Protein AF-A0A2G1XNL3-F1 (afdb_monomer)

Organism: Streptomyces cinnamoneus (NCBI:txid53446)

Nearest PDB structures (foldseek):
  7s6b-assembly1_E  TM=9.463E-01  e=1.201E-02  Streptomyces lasalocidi
  6rcx-assembly1_B  TM=9.524E-01  e=2.095E-02  Mycobacteroides abscessus ATCC 19977
  8h6s-assembly1_C  TM=9.572E-01  e=5.294E-02  Streptomyces halstedii
  2md9-assembly1_A  TM=8.852E-01  e=2.482E-01  Brevibacillus parabrevis
  7b2b-assembly1_A  TM=6.452E-01  e=7.550E-01  Xenorhabdus cabanillasii JM26

Structure (mmCIF, N/CA/C/O backbone):
data_AF-A0A2G1XNL3-F1
#
_entry.id   AF-A0A2G1XNL3-F1
#
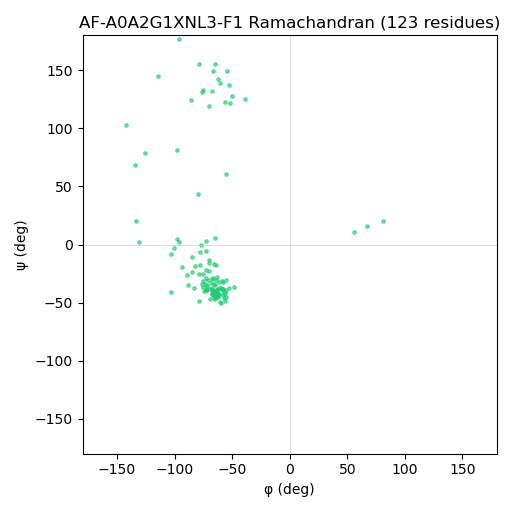loop_
_atom_site.group_PDB
_atom_site.id
_atom_site.type_symbol
_atom_site.label_atom_id
_atom_site.label_alt_id
_atom_site.label_comp_id
_atom_site.label_asym_id
_atom_site.label_entity_id
_atom_site.label_seq_id
_atom_site.pdbx_PDB_ins_code
_atom_site.Cartn_x
_atom_site.Cartn_y
_atom_site.Cartn_z
_atom_site.occupancy
_atom_site.B_iso_or_equiv
_atom_site.auth_seq_id
_atom_site.auth_comp_id
_atom_site.auth_asym_id
_atom_site.auth_atom_id
_atom_site.pdbx_PDB_model_num
ATOM 1 N N . PHE A 1 1 ? -7.683 -0.119 22.650 1.00 58.25 1 PHE A N 1
ATOM 2 C CA . PHE A 1 1 ? -7.892 1.337 22.725 1.00 58.25 1 PHE A CA 1
ATOM 3 C C . PHE A 1 1 ? -8.582 1.706 24.032 1.00 58.25 1 PHE A C 1
ATOM 5 O O . PHE A 1 1 ? -7.946 2.349 24.850 1.00 58.25 1 PHE A O 1
ATOM 12 N N . LEU A 1 2 ? -9.788 1.216 24.322 1.00 58.88 2 LEU A N 1
ATOM 13 C CA . LEU A 1 2 ? -10.488 1.527 25.584 1.00 58.88 2 LEU A CA 1
ATOM 14 C C . LEU A 1 2 ? -9.706 1.138 26.860 1.00 58.88 2 LEU A C 1
ATOM 16 O O . LEU A 1 2 ? -9.652 1.919 27.802 1.00 58.88 2 LEU A O 1
ATOM 20 N N . GLU A 1 3 ? -9.003 0.001 26.862 1.00 58.50 3 GLU A N 1
ATOM 21 C CA . GLU A 1 3 ? -8.134 -0.415 27.986 1.00 58.50 3 GLU A CA 1
ATOM 22 C C . GLU A 1 3 ? -6.859 0.440 28.154 1.00 58.50 3 GLU A C 1
ATOM 24 O O . GLU A 1 3 ? -6.208 0.382 29.190 1.00 58.50 3 GLU A O 1
ATOM 29 N N . LEU A 1 4 ? -6.511 1.258 27.152 1.00 63.53 4 LEU A N 1
ATOM 30 C CA . LEU A 1 4 ? -5.368 2.185 27.163 1.00 63.53 4 LEU A CA 1
ATOM 31 C C . LEU A 1 4 ? -5.781 3.627 27.521 1.00 63.53 4 LEU A C 1
ATOM 33 O O . LEU A 1 4 ? -4.946 4.525 27.466 1.00 63.53 4 LEU A O 1
ATOM 37 N N . GLY A 1 5 ? -7.055 3.868 27.860 1.00 64.62 5 GLY A N 1
ATOM 38 C CA . GLY A 1 5 ? -7.575 5.211 28.155 1.00 64.62 5 GLY A CA 1
ATOM 39 C C . GLY A 1 5 ? -7.915 6.045 26.915 1.00 64.62 5 GLY A C 1
ATOM 40 O O . GLY A 1 5 ? -7.979 7.266 27.000 1.00 64.62 5 GLY A O 1
ATOM 41 N N . PHE A 1 6 ? -8.121 5.402 25.762 1.00 67.00 6 PHE A N 1
ATOM 42 C CA . PHE A 1 6 ? -8.551 6.077 24.534 1.00 67.00 6 PHE A CA 1
ATOM 43 C C . PHE A 1 6 ? -10.008 6.539 24.677 1.00 67.00 6 PHE A C 1
ATOM 45 O O . PHE A 1 6 ? -10.907 5.724 24.893 1.00 67.00 6 PHE A O 1
ATOM 52 N N . ASP A 1 7 ? -10.225 7.845 24.578 1.00 73.81 7 ASP A N 1
ATOM 53 C CA . ASP A 1 7 ? -11.517 8.507 24.736 1.00 73.81 7 ASP A CA 1
ATOM 54 C C . ASP A 1 7 ? -12.209 8.764 23.379 1.00 73.81 7 ASP A C 1
ATOM 56 O O . ASP A 1 7 ? -11.689 8.471 22.295 1.00 73.81 7 ASP A O 1
ATOM 60 N N . SER A 1 8 ? -13.428 9.306 23.419 1.00 71.62 8 SER A N 1
ATOM 61 C CA . SER A 1 8 ? -14.194 9.615 22.206 1.00 71.62 8 SER A CA 1
ATOM 62 C C . SER A 1 8 ? -13.518 10.666 21.315 1.00 71.62 8 SER A C 1
ATOM 64 O O . SER A 1 8 ? -13.733 10.652 20.105 1.00 71.62 8 SER A O 1
ATOM 66 N N . LEU A 1 9 ? -12.707 11.571 21.877 1.00 77.06 9 LEU A N 1
ATOM 67 C CA . LEU A 1 9 ? -12.056 12.647 21.124 1.00 77.06 9 LEU A CA 1
ATOM 68 C C . LEU A 1 9 ? -10.832 12.119 20.360 1.00 77.06 9 LEU A C 1
ATOM 70 O O . LEU A 1 9 ? -10.734 12.290 19.145 1.00 77.06 9 LEU A O 1
ATOM 74 N N . THR A 1 10 ? -9.968 11.376 21.047 1.00 77.31 10 THR A N 1
ATOM 75 C CA . THR A 1 10 ? -8.803 10.682 20.476 1.00 77.31 10 THR A CA 1
ATOM 76 C C . THR A 1 10 ? -9.204 9.645 19.426 1.00 77.31 10 THR A C 1
ATOM 78 O O . THR A 1 10 ? -8.514 9.486 18.419 1.00 77.31 10 THR A O 1
ATOM 81 N N . SER A 1 11 ? -10.368 9.005 19.574 1.00 77.25 11 SER A N 1
ATOM 82 C CA . SER A 1 11 ? -10.927 8.105 18.552 1.00 77.25 11 SER A CA 1
ATOM 83 C C . SER A 1 11 ? -11.267 8.831 17.240 1.00 77.25 11 SER A C 1
ATOM 85 O O . SER A 1 11 ? -11.020 8.311 16.148 1.00 77.25 11 SER A O 1
ATOM 87 N N . VAL A 1 12 ? -11.796 10.055 17.321 1.00 82.00 12 VAL A N 1
ATOM 88 C CA . VAL A 1 12 ? -12.128 10.876 16.142 1.00 82.00 12 VAL A CA 1
ATOM 89 C C . VAL A 1 12 ? -10.867 11.415 15.464 1.00 82.00 12 VAL A C 1
ATOM 91 O O . VAL A 1 12 ? -10.796 11.441 14.228 1.00 82.00 12 VAL A O 1
ATOM 94 N N . GLU A 1 13 ? -9.864 11.813 16.245 1.00 84.19 13 GLU A N 1
ATOM 95 C CA . GLU A 1 13 ? -8.560 12.246 15.733 1.00 84.19 13 GLU A CA 1
ATOM 96 C C . GLU A 1 13 ? -7.822 11.101 15.034 1.00 84.19 13 GLU A C 1
ATOM 98 O O . GLU A 1 13 ? -7.401 11.269 13.887 1.00 84.19 13 GLU A O 1
ATOM 103 N N . LEU A 1 14 ? -7.767 9.916 15.656 1.00 84.06 14 LEU A N 1
ATOM 104 C CA . LEU A 1 14 ? -7.187 8.709 15.065 1.00 84.06 14 LEU A CA 1
ATOM 105 C C . LEU A 1 14 ? -7.859 8.377 13.730 1.00 84.06 14 LEU A C 1
ATOM 107 O O . LEU A 1 14 ? -7.178 8.196 12.724 1.00 84.06 14 LEU A O 1
ATOM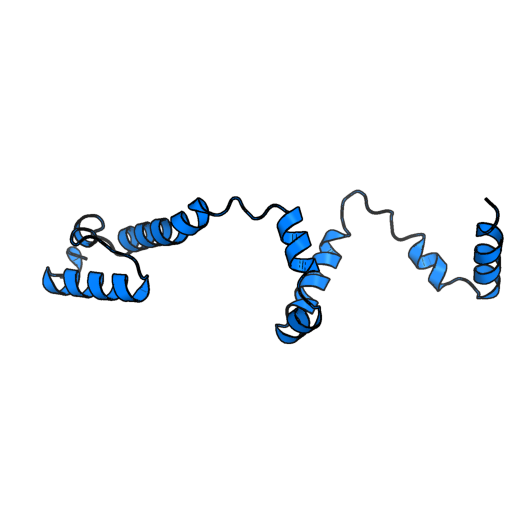 111 N N . ARG A 1 15 ? -9.198 8.370 13.680 1.00 84.06 15 ARG A N 1
ATOM 112 C CA . ARG A 1 15 ? -9.940 8.149 12.429 1.00 84.06 15 ARG A CA 1
ATOM 113 C C . ARG A 1 15 ? -9.573 9.182 11.364 1.00 84.06 15 ARG A C 1
ATOM 115 O O . ARG A 1 15 ? -9.404 8.839 10.198 1.00 84.06 15 ARG A O 1
ATOM 122 N N . THR A 1 16 ? -9.464 10.452 11.746 1.00 85.75 16 THR A N 1
ATOM 123 C CA . THR A 1 16 ? -9.126 11.537 10.813 1.00 85.75 16 THR A CA 1
ATOM 124 C C . THR A 1 16 ? -7.713 11.372 10.259 1.00 85.75 16 THR A C 1
ATOM 126 O O . THR A 1 16 ? -7.496 11.555 9.060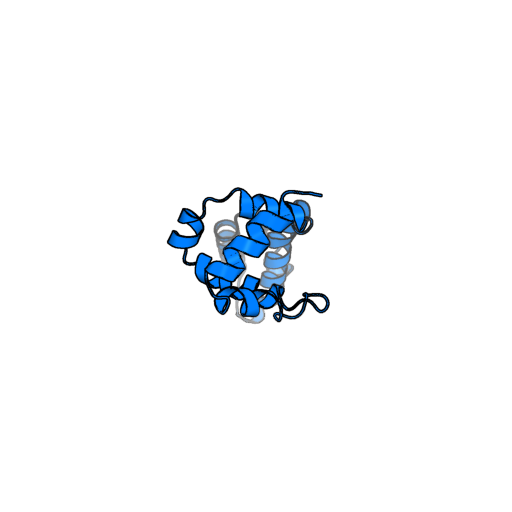 1.00 85.75 16 THR A O 1
ATOM 129 N N . GLN A 1 17 ? -6.763 10.985 11.108 1.00 86.88 17 GLN A N 1
ATOM 130 C CA . GLN A 1 17 ? -5.389 10.707 10.707 1.00 86.88 17 GLN A CA 1
ATOM 131 C C . GLN A 1 17 ? -5.305 9.480 9.794 1.00 86.88 17 GLN A C 1
ATOM 133 O O . GLN A 1 17 ? -4.654 9.546 8.755 1.00 86.88 17 GLN A O 1
ATOM 138 N N . LEU A 1 18 ? -6.021 8.402 10.123 1.00 87.00 18 LEU A N 1
ATOM 139 C CA . LEU A 1 18 ? -6.095 7.198 9.298 1.00 87.00 18 LEU A CA 1
ATOM 140 C C . LEU A 1 18 ? -6.729 7.484 7.935 1.00 87.00 18 LEU A C 1
ATOM 142 O O . LEU A 1 18 ? -6.150 7.099 6.926 1.00 87.00 18 LEU A O 1
ATOM 146 N N . ASN A 1 19 ? -7.838 8.226 7.872 1.00 86.56 19 ASN A N 1
ATOM 147 C CA . ASN A 1 19 ? -8.441 8.652 6.602 1.00 86.56 19 ASN A CA 1
ATOM 148 C C . ASN A 1 19 ? -7.451 9.435 5.730 1.00 86.56 19 ASN A C 1
ATOM 150 O O . ASN A 1 19 ? -7.382 9.215 4.526 1.00 86.56 19 ASN A O 1
ATOM 154 N N . ARG A 1 20 ? -6.660 10.340 6.325 1.00 87.56 20 ARG A N 1
ATOM 155 C CA . ARG A 1 20 ? -5.631 11.095 5.590 1.00 87.56 20 ARG A CA 1
ATOM 156 C C . ARG A 1 20 ? -4.479 10.213 5.111 1.00 87.56 20 ARG A C 1
ATOM 158 O O . ARG A 1 20 ? -4.033 10.389 3.987 1.00 87.56 20 ARG A O 1
ATOM 165 N N . ALA A 1 21 ? -3.999 9.296 5.950 1.00 86.50 21 ALA A N 1
ATOM 166 C CA . ALA A 1 21 ? -2.854 8.440 5.640 1.00 86.50 21 ALA A CA 1
ATOM 167 C C . ALA A 1 21 ? -3.187 7.340 4.620 1.00 86.50 21 ALA A C 1
ATOM 169 O O . ALA A 1 21 ? -2.340 6.965 3.819 1.00 86.50 21 ALA A O 1
ATOM 170 N N . THR A 1 22 ? -4.418 6.828 4.656 1.00 84.94 22 THR A N 1
ATOM 171 C CA . THR A 1 22 ? -4.868 5.690 3.835 1.00 84.94 22 THR A CA 1
ATOM 172 C C . THR A 1 22 ? -5.739 6.099 2.651 1.00 84.94 22 THR A C 1
ATOM 174 O O . THR A 1 22 ? -6.083 5.255 1.833 1.00 84.94 22 THR A O 1
ATOM 177 N N . ALA A 1 23 ? -6.141 7.373 2.574 1.00 84.88 23 ALA A N 1
ATOM 178 C CA . ALA A 1 23 ? -7.149 7.890 1.643 1.00 84.88 23 ALA A CA 1
ATOM 179 C C . ALA A 1 23 ? -8.525 7.183 1.712 1.00 84.88 23 ALA A C 1
ATOM 181 O O . ALA A 1 23 ? -9.394 7.433 0.874 1.00 84.88 23 ALA A O 1
ATOM 182 N N . LEU A 1 24 ? -8.761 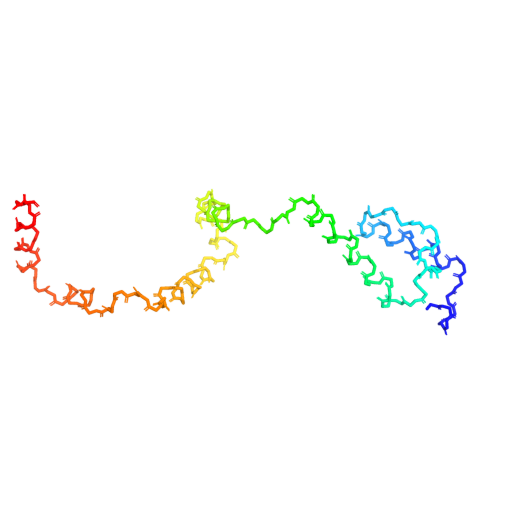6.342 2.724 1.00 82.69 24 LEU A N 1
ATOM 183 C CA . LEU A 1 24 ? -10.033 5.660 2.932 1.00 82.69 24 LEU A CA 1
ATOM 184 C C . LEU A 1 24 ? -11.074 6.590 3.567 1.00 82.69 24 LEU A C 1
ATOM 186 O O . LEU A 1 24 ? -10.759 7.546 4.278 1.00 82.69 24 LEU A O 1
ATOM 190 N N . ARG A 1 25 ? -12.355 6.277 3.338 1.00 83.19 25 ARG A N 1
ATOM 191 C CA . ARG A 1 25 ? -13.479 6.875 4.071 1.00 83.19 25 ARG A CA 1
ATOM 192 C C . ARG A 1 25 ? -13.915 5.946 5.195 1.00 83.19 25 ARG A C 1
ATOM 194 O O . ARG A 1 25 ? -14.885 5.209 5.056 1.00 83.19 25 ARG A O 1
ATOM 201 N N . LEU A 1 26 ? -13.206 5.999 6.317 1.00 83.00 26 LEU A N 1
ATOM 202 C CA . LEU A 1 26 ? -13.529 5.178 7.479 1.00 83.00 26 LEU A CA 1
ATOM 203 C C . LEU A 1 26 ? -14.758 5.738 8.223 1.00 83.00 26 LEU A C 1
ATOM 205 O O . LEU A 1 26 ? -14.809 6.947 8.519 1.00 83.00 26 LEU A O 1
ATOM 209 N N . PRO A 1 27 ? -15.747 4.886 8.556 1.00 83.19 27 PRO A N 1
ATOM 210 C CA . PRO A 1 27 ? -16.907 5.282 9.343 1.00 83.19 27 PRO A CA 1
ATOM 211 C C . PRO A 1 27 ? -16.500 5.692 10.763 1.00 83.19 27 PRO A C 1
ATOM 213 O O . PRO A 1 27 ? -15.464 5.290 11.290 1.00 83.19 27 PRO A O 1
ATOM 216 N N . ALA A 1 28 ? -17.326 6.523 11.404 1.00 77.69 28 ALA A N 1
ATOM 217 C CA . ALA A 1 28 ? -17.071 6.998 12.769 1.00 77.69 28 ALA A CA 1
ATOM 218 C C . ALA A 1 28 ? -17.079 5.871 13.818 1.00 77.69 28 ALA A C 1
ATOM 220 O O . ALA A 1 28 ? -16.544 6.047 14.908 1.00 77.69 28 ALA A O 1
ATOM 221 N N . THR A 1 29 ? -17.649 4.716 13.475 1.00 83.19 29 THR A N 1
ATOM 222 C CA . THR A 1 29 ? -17.748 3.543 14.342 1.00 83.19 29 THR A CA 1
ATOM 223 C C . THR A 1 29 ? -16.511 2.653 14.302 1.00 83.19 29 THR A C 1
ATOM 225 O O . THR A 1 29 ? -16.372 1.817 15.180 1.00 83.19 29 THR A O 1
ATOM 228 N N . VAL A 1 30 ? -15.567 2.856 13.370 1.00 83.44 30 VAL A N 1
ATOM 229 C CA . VAL A 1 30 ? -14.470 1.900 13.117 1.00 83.44 30 VAL A CA 1
ATOM 230 C C . VAL A 1 30 ? -13.605 1.610 14.355 1.00 83.44 30 VAL A C 1
ATOM 232 O O . VAL A 1 30 ? -13.127 0.498 14.533 1.00 83.44 30 VAL A O 1
ATOM 235 N N . VAL A 1 31 ? -13.427 2.588 15.249 1.00 78.62 31 VAL A N 1
ATOM 236 C CA . VAL A 1 31 ? -12.660 2.412 16.498 1.00 78.62 31 VAL A CA 1
ATOM 237 C C . VAL A 1 31 ? -13.453 1.617 17.547 1.00 78.62 31 VAL A C 1
ATOM 239 O O . VAL A 1 31 ? -12.861 0.955 18.396 1.00 78.62 31 VAL A O 1
ATOM 242 N N . PHE A 1 32 ? -14.785 1.648 17.475 1.00 80.12 32 PHE A N 1
ATOM 243 C CA . PHE A 1 32 ? -15.680 0.844 18.311 1.00 80.12 32 PHE A CA 1
ATOM 244 C C . PHE A 1 32 ? -15.866 -0.570 17.750 1.00 80.12 32 PHE A C 1
ATOM 246 O O . PHE A 1 32 ? -15.889 -1.525 18.520 1.00 80.12 32 PHE A O 1
ATOM 253 N N . ASP A 1 33 ? -15.937 -0.701 16.424 1.00 83.06 33 ASP A N 1
ATOM 254 C CA . ASP A 1 33 ? -16.029 -1.984 15.722 1.00 83.06 33 ASP A CA 1
ATOM 255 C C . ASP A 1 33 ? -14.718 -2.783 15.859 1.00 83.06 33 ASP A C 1
ATOM 257 O O . ASP A 1 33 ? -14.731 -4.008 15.975 1.00 83.06 33 ASP A O 1
ATOM 261 N N . TYR A 1 34 ? -13.580 -2.079 15.926 1.00 85.50 34 TYR A N 1
ATOM 262 C CA . TYR A 1 34 ? -12.244 -2.653 16.089 1.00 85.50 34 TYR A CA 1
ATOM 263 C C . TYR A 1 34 ? -11.518 -2.031 17.297 1.00 85.50 34 TYR A C 1
ATOM 265 O O . TYR A 1 34 ? -10.631 -1.185 17.142 1.00 85.50 34 TYR A O 1
ATOM 273 N N . PRO A 1 35 ? -11.849 -2.464 18.530 1.00 81.38 35 PRO A N 1
ATOM 274 C CA . PRO A 1 35 ? -11.389 -1.821 19.764 1.00 81.38 35 PRO A CA 1
ATOM 275 C C . PRO A 1 35 ? -9.905 -2.055 20.075 1.00 81.38 35 PRO A C 1
ATOM 277 O O . PRO A 1 35 ? -9.373 -1.469 21.027 1.00 81.38 35 PRO A O 1
ATOM 280 N N . THR A 1 36 ? -9.208 -2.889 19.296 1.00 83.69 36 THR A N 1
ATOM 281 C CA . THR A 1 36 ? -7.772 -3.153 19.438 1.00 83.69 36 THR A CA 1
ATOM 282 C C . THR A 1 36 ? -6.992 -2.648 18.218 1.00 83.69 36 THR A C 1
ATOM 284 O O . THR A 1 36 ? -7.484 -2.744 17.092 1.00 83.69 36 THR A O 1
ATOM 287 N N . PRO A 1 37 ? -5.754 -2.146 18.405 1.00 81.50 37 PRO A N 1
ATOM 288 C CA . PRO A 1 37 ? -4.902 -1.723 17.291 1.00 81.50 37 PRO A CA 1
ATOM 289 C C . PRO A 1 37 ? -4.684 -2.830 16.258 1.00 81.50 37 PRO A C 1
ATOM 291 O O . PRO A 1 37 ? -4.708 -2.560 15.064 1.00 81.50 37 PRO A O 1
ATOM 294 N N . ALA A 1 38 ? -4.524 -4.075 16.716 1.00 84.31 38 ALA A N 1
ATOM 295 C CA . ALA A 1 38 ? -4.333 -5.228 15.843 1.00 84.31 38 ALA A CA 1
ATOM 296 C C . ALA A 1 38 ? -5.566 -5.504 14.967 1.00 84.31 38 ALA A C 1
ATOM 298 O O . ALA A 1 38 ? -5.421 -5.709 13.765 1.00 84.31 38 ALA A O 1
ATOM 299 N N . ALA A 1 39 ? -6.774 -5.457 15.541 1.00 85.88 39 ALA A N 1
ATOM 300 C CA . ALA A 1 39 ? -8.008 -5.670 14.786 1.00 85.88 39 ALA A CA 1
ATOM 301 C C . ALA A 1 39 ? -8.250 -4.545 13.765 1.00 85.88 39 ALA A C 1
ATOM 303 O O . ALA A 1 39 ? -8.612 -4.815 12.622 1.00 85.88 39 ALA A O 1
ATOM 304 N N . LEU A 1 40 ? -7.974 -3.292 14.148 1.00 86.00 40 LEU A N 1
ATOM 305 C CA . LEU A 1 40 ? -8.092 -2.148 13.247 1.00 86.00 40 LEU A CA 1
ATOM 306 C C . LEU A 1 40 ? -7.066 -2.223 12.107 1.00 86.00 40 LEU A C 1
ATOM 308 O O . LEU A 1 40 ? -7.419 -2.003 10.953 1.00 86.00 40 LEU A O 1
ATOM 312 N N . ALA A 1 41 ? -5.814 -2.579 12.406 1.00 87.94 41 ALA A N 1
ATOM 313 C CA . ALA A 1 41 ? -4.769 -2.753 11.399 1.00 87.94 41 ALA A CA 1
ATOM 314 C C . ALA A 1 41 ? -5.110 -3.872 10.404 1.00 87.94 41 ALA A C 1
ATOM 316 O O . ALA A 1 41 ? -4.956 -3.678 9.201 1.00 87.94 41 ALA A O 1
ATOM 317 N N . ALA A 1 42 ? -5.629 -5.007 10.886 1.00 86.94 42 ALA A N 1
ATOM 318 C CA . ALA A 1 42 ? -6.074 -6.103 10.028 1.00 86.94 42 ALA A CA 1
ATOM 319 C C . ALA A 1 42 ? -7.227 -5.675 9.104 1.00 86.94 42 ALA A C 1
ATOM 321 O O . ALA A 1 42 ? -7.194 -5.962 7.909 1.00 86.94 42 ALA A O 1
ATOM 322 N N . HIS A 1 43 ? -8.210 -4.933 9.626 1.00 86.75 43 HIS A N 1
ATOM 323 C CA . HIS A 1 43 ? -9.312 -4.407 8.819 1.00 86.75 43 HIS A CA 1
ATOM 324 C C . HIS A 1 43 ? -8.835 -3.408 7.754 1.00 86.75 43 HIS A C 1
ATOM 326 O O . HIS A 1 43 ? -9.269 -3.470 6.602 1.00 86.75 43 HIS A O 1
ATOM 332 N N . LEU A 1 44 ? -7.916 -2.506 8.112 1.00 87.62 44 LEU A N 1
ATOM 333 C CA . LEU A 1 44 ? -7.333 -1.547 7.172 1.00 87.62 44 LEU A CA 1
ATOM 334 C C . LEU A 1 44 ? -6.513 -2.238 6.083 1.00 87.62 44 LEU A C 1
ATOM 336 O O . LEU A 1 44 ? -6.650 -1.872 4.921 1.00 87.62 44 LEU A O 1
ATOM 340 N N . ALA A 1 45 ? -5.706 -3.242 6.437 1.00 85.62 45 ALA A N 1
ATOM 341 C CA . ALA A 1 45 ? -4.963 -4.042 5.469 1.00 85.62 45 ALA A CA 1
ATOM 342 C C . ALA A 1 45 ? -5.922 -4.744 4.501 1.00 85.62 45 ALA A C 1
ATOM 344 O O . ALA A 1 45 ? -5.801 -4.573 3.293 1.00 85.62 45 ALA A O 1
ATOM 345 N N . ALA A 1 46 ? -6.939 -5.436 5.021 1.00 84.12 46 ALA A N 1
ATOM 346 C CA . ALA A 1 46 ? -7.947 -6.074 4.183 1.00 84.12 46 ALA A CA 1
ATOM 347 C C . ALA A 1 46 ? -8.638 -5.067 3.252 1.00 84.12 46 ALA A C 1
ATOM 349 O O . ALA A 1 46 ? -8.804 -5.348 2.079 1.00 84.12 46 ALA A O 1
ATOM 350 N N . THR A 1 47 ? -8.980 -3.868 3.727 1.00 83.25 47 THR A N 1
ATOM 351 C CA . THR A 1 47 ? -9.676 -2.860 2.905 1.00 83.25 47 THR A CA 1
ATOM 352 C C . THR A 1 47 ? -8.767 -2.216 1.852 1.00 83.25 47 THR A C 1
ATOM 354 O O . THR A 1 47 ? -9.205 -1.967 0.732 1.00 83.25 47 THR A O 1
ATOM 357 N N . LEU A 1 48 ? -7.503 -1.942 2.192 1.00 82.00 48 LEU A N 1
ATOM 358 C CA . LEU A 1 48 ? -6.527 -1.347 1.272 1.00 82.00 48 LEU A CA 1
ATOM 359 C C . LEU A 1 48 ? -6.122 -2.312 0.158 1.00 82.00 48 LEU A C 1
ATOM 361 O O . LEU A 1 48 ? -5.952 -1.885 -0.981 1.00 82.00 48 LEU A O 1
ATOM 365 N N . PHE A 1 49 ? -5.981 -3.595 0.486 1.00 77.19 49 PHE A N 1
ATOM 366 C CA . PHE A 1 49 ? -5.547 -4.613 -0.465 1.00 77.19 49 PHE A CA 1
ATOM 367 C C . PHE A 1 49 ? -6.719 -5.330 -1.156 1.00 77.19 49 PHE A C 1
ATOM 369 O O . PHE A 1 49 ? -6.540 -5.803 -2.269 1.00 77.19 49 PHE A O 1
ATOM 376 N N . ALA A 1 50 ? -7.943 -5.298 -0.613 1.00 66.25 50 ALA A N 1
ATOM 377 C CA . ALA A 1 50 ? -9.128 -5.798 -1.323 1.00 66.25 50 ALA A CA 1
ATOM 378 C C . ALA A 1 50 ? -9.448 -4.988 -2.590 1.00 66.25 50 ALA A C 1
ATOM 380 O O . ALA A 1 50 ? -9.951 -5.546 -3.554 1.00 66.25 50 ALA A O 1
ATOM 381 N N . ALA A 1 51 ? -9.128 -3.687 -2.628 1.00 55.44 51 ALA A N 1
ATOM 382 C CA . ALA A 1 51 ? -9.253 -2.891 -3.853 1.00 55.44 51 ALA A CA 1
ATOM 383 C C . ALA A 1 51 ? -8.177 -3.236 -4.903 1.00 55.44 51 ALA A C 1
ATOM 385 O O . ALA A 1 51 ? -8.379 -2.977 -6.090 1.00 55.44 51 ALA A O 1
ATOM 386 N N . ALA A 1 52 ? -7.050 -3.824 -4.480 1.00 53.22 52 ALA A N 1
ATOM 387 C CA . ALA A 1 52 ? -6.080 -4.413 -5.398 1.00 53.22 52 ALA A CA 1
ATOM 388 C C . ALA A 1 52 ? -6.599 -5.754 -5.951 1.00 53.22 52 ALA A C 1
ATOM 390 O O . ALA A 1 52 ? -6.452 -5.999 -7.143 1.00 53.22 52 ALA A O 1
ATOM 391 N N . ASP A 1 53 ? -7.302 -6.548 -5.137 1.00 50.88 53 ASP A N 1
ATOM 392 C CA . ASP A 1 53 ? -7.938 -7.799 -5.582 1.00 50.88 53 ASP A CA 1
ATOM 393 C C . ASP A 1 53 ? -9.161 -7.577 -6.492 1.00 50.88 53 ASP A C 1
ATOM 395 O O . ASP A 1 53 ? -9.397 -8.369 -7.400 1.00 50.88 53 ASP A O 1
ATOM 399 N N . ASP A 1 54 ? -9.917 -6.482 -6.331 1.00 49.31 54 ASP A N 1
ATOM 400 C CA . ASP A 1 54 ? -11.104 -6.203 -7.168 1.00 49.31 54 ASP A CA 1
ATOM 401 C C . ASP A 1 54 ? -10.742 -5.673 -8.579 1.00 49.31 54 ASP A C 1
ATOM 403 O O . ASP A 1 54 ? -11.615 -5.411 -9.407 1.00 49.31 54 ASP A O 1
ATOM 407 N N . THR A 1 55 ? -9.441 -5.526 -8.884 1.00 53.28 55 THR A N 1
ATOM 408 C CA . THR A 1 55 ? -8.941 -5.232 -10.245 1.00 53.28 55 THR A CA 1
ATOM 409 C C . THR A 1 55 ? -7.794 -6.118 -10.730 1.00 53.28 55 THR A C 1
ATOM 411 O O . THR A 1 55 ? -7.354 -5.938 -11.864 1.00 53.28 55 THR A O 1
ATOM 414 N N . ALA A 1 56 ? -7.338 -7.104 -9.964 1.00 50.84 56 ALA A N 1
ATOM 415 C CA . ALA A 1 56 ? -6.244 -7.957 -10.400 1.00 50.84 56 ALA A CA 1
ATOM 416 C C . ALA A 1 56 ? -6.475 -9.402 -9.959 1.00 50.84 56 ALA A C 1
ATOM 418 O O . ALA A 1 56 ? -6.159 -9.793 -8.841 1.00 50.84 56 ALA A O 1
ATOM 419 N N . GLY A 1 57 ? -6.909 -10.240 -10.906 1.00 56.19 57 GLY A N 1
ATOM 420 C CA . GLY A 1 57 ? -6.246 -11.538 -10.971 1.00 56.19 57 GLY A CA 1
ATOM 421 C C . GLY A 1 57 ? -4.748 -11.253 -11.060 1.00 56.19 57 GLY A C 1
ATOM 422 O O . GLY A 1 57 ? -4.370 -10.298 -11.746 1.00 56.19 57 GLY A O 1
ATOM 423 N N . GLU A 1 58 ? -3.920 -11.999 -10.325 1.00 60.75 58 GLU A N 1
ATOM 424 C CA . GLU A 1 58 ? -2.465 -11.922 -10.478 1.00 60.75 58 GLU A CA 1
ATOM 425 C C . GLU A 1 58 ? -2.155 -11.775 -11.971 1.00 60.75 58 GLU A C 1
ATOM 427 O O . GLU A 1 58 ? -2.706 -12.559 -12.757 1.00 60.75 58 GLU A O 1
ATOM 432 N N . PRO A 1 59 ? -1.396 -10.738 -12.385 1.00 64.25 59 PRO A N 1
ATOM 433 C CA . PRO A 1 59 ? -1.151 -10.513 -13.798 1.00 64.25 59 PRO A CA 1
ATOM 434 C C . PRO A 1 59 ? -0.643 -11.829 -14.360 1.00 64.25 59 PRO A C 1
ATOM 436 O O . PRO A 1 59 ? 0.309 -12.409 -13.831 1.00 64.25 59 PRO A O 1
ATOM 439 N N . GLY A 1 60 ? -1.357 -12.351 -15.359 1.00 78.81 60 GLY A N 1
ATOM 440 C CA . GLY A 1 60 ? -1.039 -13.661 -15.904 1.00 78.81 60 GLY A CA 1
ATOM 441 C C . GLY A 1 60 ? 0.427 -13.672 -16.321 1.00 78.81 60 GLY A C 1
ATOM 442 O O . GLY A 1 60 ? 0.971 -12.642 -16.714 1.00 78.81 60 GLY A O 1
ATOM 443 N N . GLU A 1 61 ? 1.083 -14.823 -16.254 1.00 79.88 61 GLU A N 1
ATOM 444 C CA . GLU A 1 61 ? 2.507 -14.946 -16.589 1.00 79.88 61 GLU A CA 1
ATOM 445 C C . GLU A 1 61 ? 2.863 -14.274 -17.933 1.00 79.88 61 GLU A C 1
ATOM 447 O O . GLU A 1 61 ? 3.892 -13.612 -18.062 1.00 79.88 61 GLU A O 1
ATOM 452 N N . GLU A 1 62 ? 1.960 -14.362 -18.912 1.00 77.25 62 GLU A N 1
ATOM 453 C CA . GLU A 1 62 ? 2.086 -13.707 -20.216 1.00 77.25 62 GLU A CA 1
ATOM 454 C C . GLU A 1 62 ? 2.009 -12.175 -20.153 1.00 77.25 62 GLU A C 1
ATOM 456 O O . GLU A 1 62 ? 2.738 -11.475 -20.854 1.00 77.25 62 GLU A O 1
ATOM 461 N N . GLU A 1 63 ? 1.161 -11.631 -19.288 1.00 80.44 63 GLU A N 1
ATOM 462 C CA . GLU A 1 63 ? 1.080 -10.193 -19.051 1.00 80.44 63 GLU A CA 1
ATOM 463 C C . GLU A 1 63 ? 2.349 -9.677 -18.368 1.00 80.44 63 GLU A C 1
ATOM 465 O O . GLU A 1 63 ? 2.903 -8.661 -18.795 1.00 80.44 63 GLU A O 1
ATOM 470 N N . ILE A 1 64 ? 2.865 -10.414 -17.377 1.00 87.44 64 ILE A N 1
ATOM 471 C CA . ILE A 1 64 ? 4.142 -10.106 -16.721 1.00 87.44 64 ILE A CA 1
ATOM 472 C C . ILE A 1 64 ? 5.280 -10.136 -17.748 1.00 87.44 64 ILE A C 1
ATOM 474 O O . ILE A 1 64 ? 6.046 -9.175 -17.845 1.00 87.44 64 ILE A O 1
ATOM 478 N N . ARG A 1 65 ? 5.370 -11.195 -18.563 1.00 87.19 65 ARG A N 1
ATOM 479 C CA . ARG A 1 65 ? 6.377 -11.335 -19.627 1.00 87.19 65 ARG A CA 1
ATOM 480 C C . ARG A 1 65 ? 6.310 -10.172 -20.614 1.00 87.19 65 ARG A C 1
ATOM 482 O O . ARG A 1 65 ? 7.336 -9.567 -20.930 1.00 87.19 65 ARG A O 1
ATOM 489 N N . ARG A 1 66 ? 5.106 -9.808 -21.060 1.00 89.44 66 ARG A N 1
ATOM 490 C CA . ARG A 1 66 ? 4.886 -8.686 -21.977 1.00 89.44 66 ARG A CA 1
ATOM 491 C C . ARG A 1 66 ? 5.275 -7.347 -21.355 1.00 89.44 66 ARG A C 1
ATOM 493 O O . ARG A 1 66 ? 5.894 -6.525 -22.030 1.00 89.44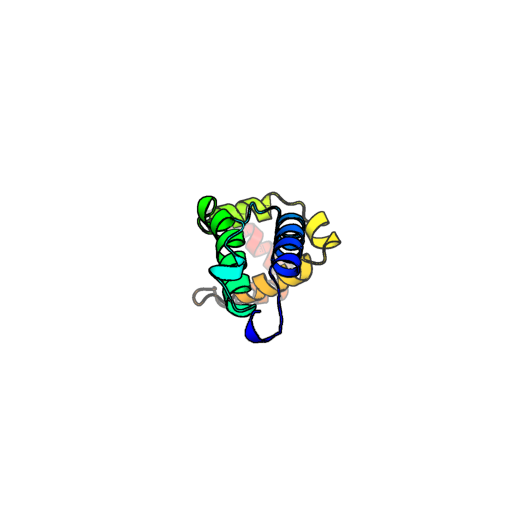 66 ARG A O 1
ATOM 500 N N . ALA A 1 67 ? 4.931 -7.122 -20.089 1.00 88.88 67 ALA A N 1
ATOM 501 C CA . ALA A 1 67 ? 5.298 -5.909 -19.369 1.00 88.88 67 A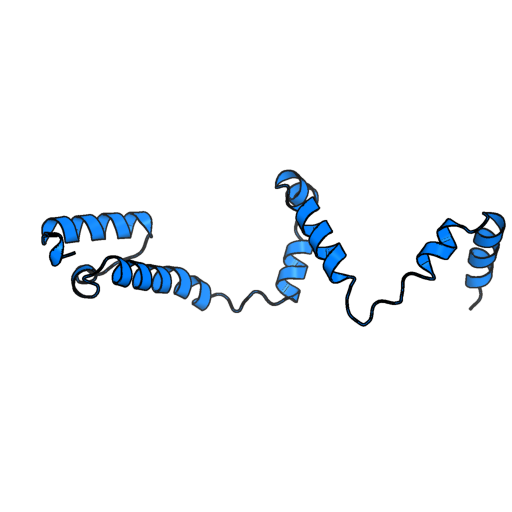LA A CA 1
ATOM 502 C C . ALA A 1 67 ? 6.822 -5.792 -19.220 1.00 88.88 67 ALA A C 1
ATOM 504 O O . ALA A 1 67 ? 7.377 -4.731 -19.500 1.00 88.88 67 ALA A O 1
ATOM 505 N N . LEU A 1 68 ? 7.510 -6.883 -18.865 1.00 91.50 68 LEU A N 1
ATOM 506 C CA . LEU A 1 68 ? 8.972 -6.923 -18.789 1.00 91.50 68 LEU A CA 1
ATOM 507 C C . LEU A 1 68 ? 9.626 -6.648 -20.152 1.00 91.50 68 LEU A C 1
ATOM 509 O O . LEU A 1 68 ? 10.566 -5.859 -20.218 1.00 91.50 68 LEU A O 1
ATOM 513 N N . ALA A 1 69 ? 9.096 -7.221 -21.238 1.00 92.06 69 ALA A N 1
ATOM 514 C CA . ALA A 1 69 ? 9.600 -7.004 -22.597 1.00 92.06 69 ALA A CA 1
ATOM 515 C C . ALA A 1 69 ? 9.379 -5.568 -23.112 1.00 92.06 69 ALA A C 1
ATOM 517 O O . ALA A 1 69 ? 10.159 -5.068 -23.921 1.00 92.06 69 ALA A O 1
ATOM 518 N N . ALA A 1 70 ? 8.327 -4.886 -22.648 1.00 93.50 70 ALA A N 1
ATOM 519 C CA . ALA A 1 70 ? 8.024 -3.510 -23.041 1.00 93.50 70 ALA A CA 1
ATOM 520 C C . ALA A 1 70 ? 8.897 -2.458 -22.328 1.00 93.50 70 ALA A C 1
ATOM 522 O O . ALA A 1 70 ? 8.964 -1.308 -22.773 1.00 93.50 70 ALA A O 1
ATOM 523 N N . VAL A 1 71 ? 9.557 -2.813 -21.220 1.00 93.50 71 VAL A N 1
ATOM 524 C CA . VAL A 1 71 ? 10.410 -1.890 -20.459 1.00 93.50 71 VAL A CA 1
ATOM 525 C C . VAL A 1 71 ? 11.829 -1.868 -21.052 1.00 93.50 71 VAL A C 1
ATOM 527 O O . VAL A 1 71 ? 12.482 -2.907 -21.123 1.00 93.50 71 VAL A O 1
ATOM 530 N N . PRO A 1 72 ? 12.373 -0.692 -21.433 1.00 94.69 72 PRO A N 1
ATOM 531 C CA . PRO A 1 72 ? 13.746 -0.598 -21.928 1.00 94.69 72 PRO A CA 1
ATOM 532 C C . PRO A 1 72 ? 14.781 -1.061 -20.892 1.00 94.69 72 PRO A C 1
ATOM 534 O O . PRO A 1 72 ? 14.715 -0.667 -19.726 1.00 94.69 72 PRO A O 1
ATOM 537 N N . ILE A 1 73 ? 15.808 -1.800 -21.331 1.00 91.94 73 ILE A N 1
ATOM 538 C CA . ILE A 1 73 ? 16.877 -2.336 -20.462 1.00 91.94 73 ILE A CA 1
ATOM 539 C C . ILE A 1 73 ? 17.595 -1.251 -19.639 1.00 91.94 73 ILE A C 1
ATOM 541 O O . ILE A 1 73 ? 18.031 -1.510 -18.515 1.00 91.94 73 ILE A O 1
ATOM 545 N N . SER A 1 74 ? 17.687 -0.019 -20.151 1.00 93.88 74 SER A N 1
ATOM 546 C CA . SER A 1 74 ? 18.259 1.117 -19.416 1.00 93.88 74 SER A CA 1
ATOM 547 C C . SER A 1 74 ? 17.533 1.394 -18.098 1.00 93.88 74 SER A C 1
ATOM 549 O O . SER A 1 74 ? 18.199 1.615 -17.091 1.00 93.88 74 SER A O 1
ATOM 551 N N . ARG A 1 75 ? 16.198 1.274 -18.055 1.00 93.19 75 ARG A N 1
ATOM 552 C CA . ARG A 1 75 ? 15.430 1.462 -16.814 1.00 93.19 75 ARG A CA 1
ATOM 553 C C . ARG A 1 75 ? 15.745 0.403 -15.768 1.00 93.19 75 ARG A C 1
ATOM 555 O O . ARG A 1 75 ? 15.888 0.733 -14.596 1.00 93.19 75 ARG A O 1
ATOM 562 N N . PHE A 1 76 ? 15.895 -0.854 -16.178 1.00 93.88 76 PHE A N 1
ATOM 563 C CA . PHE A 1 76 ? 16.288 -1.919 -15.253 1.00 93.88 76 PHE A CA 1
ATOM 564 C C . PHE A 1 76 ? 17.705 -1.714 -14.712 1.00 93.88 76 PHE A C 1
ATOM 566 O O . PHE A 1 76 ? 17.972 -2.033 -13.553 1.00 93.88 76 PHE A O 1
ATOM 573 N N . ARG A 1 77 ? 18.612 -1.160 -15.526 1.00 92.19 77 ARG A N 1
ATOM 574 C CA . ARG A 1 77 ? 19.980 -0.825 -15.113 1.00 92.19 77 ARG A CA 1
ATOM 575 C C . ARG A 1 77 ? 20.010 0.344 -14.127 1.00 92.19 77 ARG A C 1
ATOM 577 O O . ARG A 1 77 ? 20.669 0.231 -13.101 1.00 92.19 77 ARG A O 1
ATOM 584 N N . GLU A 1 78 ? 19.282 1.423 -14.412 1.00 94.44 78 GLU A N 1
ATOM 585 C CA . GLU A 1 78 ? 19.162 2.601 -13.536 1.00 94.44 78 GLU A CA 1
ATOM 586 C C . GLU A 1 78 ? 18.532 2.251 -12.182 1.00 94.44 78 GLU A C 1
ATOM 588 O O . GLU A 1 78 ? 18.972 2.746 -11.148 1.00 94.44 78 GLU A O 1
ATOM 593 N N . ALA A 1 79 ? 17.549 1.347 -12.179 1.00 94.56 79 ALA A N 1
ATOM 594 C CA . ALA A 1 79 ? 16.916 0.843 -10.963 1.00 94.56 79 ALA A CA 1
ATOM 595 C C . ALA A 1 79 ? 17.752 -0.218 -10.219 1.00 94.56 79 ALA A C 1
ATOM 597 O O . ALA A 1 79 ? 17.355 -0.661 -9.145 1.00 94.56 79 ALA A O 1
ATOM 598 N N . GLY A 1 80 ? 18.877 -0.674 -10.786 1.00 93.75 80 GLY A N 1
ATOM 599 C CA . GLY A 1 80 ? 19.697 -1.745 -10.208 1.00 93.75 80 GLY A CA 1
ATOM 600 C C . GLY A 1 80 ? 19.027 -3.127 -10.196 1.00 93.75 80 GLY A C 1
ATOM 601 O O . GLY A 1 80 ? 19.492 -4.024 -9.498 1.00 93.75 80 GLY A O 1
ATOM 602 N N . LEU A 1 81 ? 17.950 -3.317 -10.963 1.00 94.50 81 LEU A N 1
ATOM 603 C CA . LEU A 1 81 ? 17.178 -4.563 -11.030 1.00 94.50 81 LEU A CA 1
ATOM 604 C C . LEU A 1 81 ? 17.769 -5.574 -12.017 1.00 94.50 81 LEU A C 1
ATOM 606 O O . LEU A 1 81 ? 17.569 -6.775 -11.856 1.00 94.50 81 LEU A O 1
ATOM 610 N N . LEU A 1 82 ? 18.531 -5.109 -13.012 1.00 92.94 82 LEU A N 1
ATOM 611 C CA . LEU A 1 82 ? 19.115 -5.973 -14.042 1.00 92.94 82 LEU A CA 1
ATOM 612 C C . LEU A 1 82 ? 19.968 -7.130 -13.464 1.00 92.94 82 LEU A C 1
ATOM 614 O O . LEU A 1 82 ? 19.749 -8.266 -13.874 1.00 92.94 82 LEU A O 1
ATOM 618 N N . PRO A 1 83 ? 20.863 -6.919 -12.475 1.00 91.06 83 PRO A N 1
ATOM 619 C CA . PRO A 1 83 ? 21.621 -8.018 -11.869 1.00 91.06 83 PRO A CA 1
ATOM 620 C C . PRO A 1 83 ? 20.755 -9.009 -11.078 1.00 91.06 83 PRO A C 1
ATOM 622 O O . PRO A 1 83 ? 21.123 -10.172 -10.946 1.00 91.06 83 PRO A O 1
ATOM 625 N N . ALA A 1 84 ? 19.627 -8.557 -10.518 1.00 92.38 84 ALA A N 1
ATOM 626 C CA . ALA A 1 84 ? 18.701 -9.425 -9.794 1.00 92.38 84 ALA A CA 1
ATOM 627 C C . ALA A 1 84 ? 17.890 -10.303 -10.758 1.00 92.38 84 ALA A C 1
ATOM 629 O O . ALA A 1 84 ? 17.717 -11.487 -10.489 1.00 92.38 84 ALA A O 1
ATOM 630 N N . LEU A 1 85 ? 17.456 -9.735 -11.890 1.00 90.81 85 LEU A N 1
ATOM 631 C CA . LEU A 1 85 ? 16.759 -10.470 -12.947 1.00 90.81 85 LEU A CA 1
ATOM 632 C C . LEU A 1 85 ? 17.658 -11.527 -13.593 1.00 90.81 85 LEU A C 1
ATOM 634 O O . LEU A 1 85 ? 17.214 -12.654 -13.761 1.00 90.81 85 LEU A O 1
ATOM 638 N N . LEU A 1 86 ? 18.920 -11.195 -13.893 1.00 88.94 86 LEU 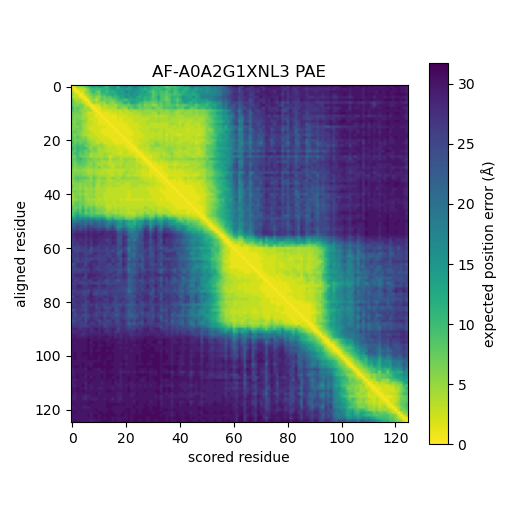A N 1
ATOM 639 C CA . LEU A 1 86 ? 19.873 -12.161 -14.453 1.00 88.94 86 LEU A CA 1
ATOM 640 C C . LEU A 1 86 ? 20.140 -13.320 -13.487 1.00 88.94 86 LEU A C 1
ATOM 642 O O . LEU A 1 86 ? 20.029 -14.471 -13.878 1.00 88.94 86 LEU A O 1
ATOM 646 N N . ARG A 1 87 ? 20.355 -13.028 -12.197 1.00 90.19 87 ARG A N 1
ATOM 647 C CA . ARG A 1 87 ? 20.523 -14.073 -11.176 1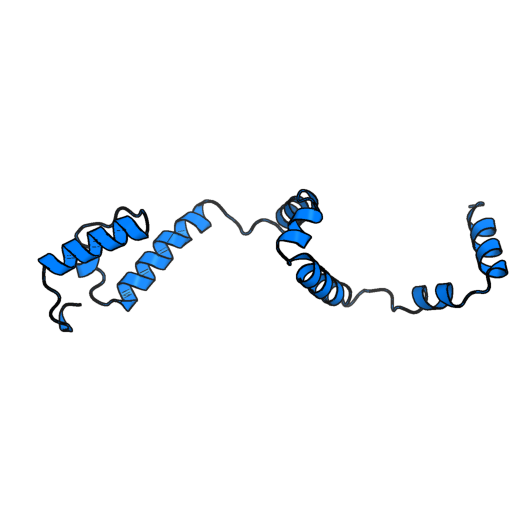.00 90.19 87 ARG A CA 1
ATOM 648 C C . ARG A 1 87 ? 19.305 -14.993 -11.067 1.00 90.19 87 ARG A C 1
ATOM 650 O O . ARG A 1 87 ? 19.461 -16.175 -10.795 1.00 90.19 87 ARG A O 1
ATOM 657 N N . LEU A 1 88 ? 18.099 -14.444 -11.216 1.00 89.94 88 LEU A N 1
ATOM 658 C CA . LEU A 1 88 ? 16.866 -15.229 -11.184 1.00 89.94 88 LEU A CA 1
ATOM 659 C C . LEU A 1 88 ? 16.703 -16.074 -12.459 1.00 89.94 88 LEU A C 1
ATOM 661 O O . LEU A 1 88 ? 16.288 -17.225 -12.367 1.00 89.94 88 LEU A O 1
ATOM 665 N N . ALA A 1 89 ? 17.058 -15.530 -13.625 1.00 85.25 89 ALA A N 1
ATOM 666 C CA . ALA A 1 89 ? 17.040 -16.255 -14.894 1.00 85.25 89 ALA A CA 1
ATOM 667 C C . ALA A 1 89 ? 18.033 -17.429 -14.893 1.00 85.25 89 ALA A C 1
ATOM 669 O O . ALA A 1 89 ? 17.646 -18.536 -15.250 1.00 85.25 89 ALA A O 1
ATOM 670 N N . ASP A 1 90 ? 19.245 -17.234 -14.362 1.00 82.44 90 ASP A N 1
ATOM 671 C CA . ASP A 1 90 ? 20.244 -18.305 -14.210 1.00 82.44 90 ASP A CA 1
ATOM 672 C C . ASP A 1 90 ? 19.724 -19.473 -13.351 1.00 82.44 90 ASP A C 1
ATOM 674 O O . ASP A 1 90 ? 20.089 -20.626 -13.555 1.00 82.44 90 ASP A O 1
ATOM 678 N N . THR A 1 91 ? 18.847 -19.194 -12.380 1.00 70.62 91 THR A N 1
ATOM 679 C CA . THR A 1 91 ? 18.220 -20.241 -11.556 1.00 70.62 91 THR A CA 1
ATOM 680 C C . THR A 1 91 ? 17.015 -20.907 -12.222 1.00 70.62 91 THR A C 1
ATOM 682 O O . THR A 1 91 ? 16.612 -21.983 -11.785 1.00 70.62 91 THR A O 1
ATOM 685 N N . ALA A 1 92 ? 16.428 -20.279 -13.246 1.00 59.44 92 ALA A N 1
ATOM 686 C CA . ALA A 1 92 ? 15.253 -20.774 -13.963 1.00 59.44 92 ALA A CA 1
ATOM 687 C C . ALA A 1 92 ? 15.618 -21.687 -15.147 1.00 59.44 92 ALA A C 1
ATOM 689 O O . ALA A 1 92 ? 14.837 -22.575 -15.474 1.00 59.44 92 ALA A O 1
ATOM 690 N N . GLU A 1 93 ? 16.811 -21.520 -15.729 1.00 52.56 93 GLU A N 1
ATOM 691 C CA . GLU A 1 93 ? 17.372 -22.428 -16.748 1.00 52.56 93 GLU A CA 1
ATOM 692 C C . GLU A 1 93 ? 17.677 -23.832 -16.186 1.00 52.56 93 GLU A C 1
ATOM 694 O O . GLU A 1 93 ? 17.731 -24.803 -16.930 1.00 52.56 93 GLU A O 1
ATOM 699 N N . ALA A 1 94 ? 17.754 -23.999 -14.859 1.00 51.09 94 ALA A N 1
ATOM 700 C CA . ALA A 1 94 ? 17.796 -25.310 -14.202 1.00 51.09 94 ALA A CA 1
ATOM 701 C C . ALA A 1 94 ? 16.394 -25.952 -14.083 1.00 51.09 94 ALA A C 1
ATOM 703 O O . ALA A 1 94 ? 16.009 -26.476 -13.033 1.00 51.09 94 ALA A O 1
ATOM 704 N N . GLY A 1 95 ? 15.598 -25.885 -15.151 1.00 51.22 95 GLY A N 1
ATOM 705 C CA . GLY A 1 95 ? 14.396 -26.701 -15.284 1.00 51.22 95 GLY A CA 1
ATOM 706 C C . GLY A 1 95 ? 14.778 -28.184 -15.420 1.00 51.22 95 GLY A C 1
ATOM 707 O O . GLY A 1 95 ? 15.828 -28.491 -15.980 1.00 51.22 95 GLY A O 1
ATOM 708 N N . PRO A 1 96 ? 13.948 -29.137 -14.957 1.00 57.28 96 PRO A N 1
ATOM 709 C CA . PRO A 1 96 ? 14.242 -30.576 -15.027 1.00 57.28 96 PRO A CA 1
ATOM 710 C C . PRO A 1 96 ? 14.319 -31.158 -16.456 1.00 57.28 96 PRO A C 1
ATOM 712 O O . PRO A 1 96 ? 14.436 -32.372 -16.591 1.00 57.28 96 PRO A O 1
ATOM 715 N N . ASP A 1 97 ? 14.241 -30.317 -17.491 1.00 58.28 97 ASP A N 1
ATOM 716 C CA . ASP A 1 97 ? 14.236 -30.688 -18.913 1.00 58.28 97 ASP A CA 1
ATOM 717 C C . ASP A 1 97 ? 15.192 -29.812 -19.755 1.00 58.28 97 ASP A C 1
ATOM 719 O O . ASP A 1 97 ? 15.037 -29.696 -20.969 1.00 58.28 97 ASP A O 1
ATOM 723 N N . ALA A 1 98 ? 16.174 -29.154 -19.124 1.00 50.12 98 ALA A N 1
ATOM 724 C CA . ALA A 1 98 ? 17.241 -28.488 -19.865 1.00 50.12 98 ALA A CA 1
ATOM 725 C C . ALA A 1 98 ? 18.121 -29.546 -20.563 1.00 50.12 98 ALA A C 1
ATOM 727 O O . ALA A 1 98 ? 18.517 -30.518 -19.904 1.00 50.12 98 ALA A O 1
ATOM 728 N N . PRO A 1 99 ? 18.447 -29.394 -21.866 1.00 49.06 99 PRO A N 1
ATOM 729 C CA . PRO A 1 99 ? 19.495 -30.196 -22.477 1.00 49.06 99 PRO A CA 1
ATOM 730 C C . PRO A 1 99 ? 20.759 -29.968 -21.650 1.00 49.06 99 PRO A C 1
ATOM 732 O O . PRO A 1 99 ? 21.159 -28.833 -21.411 1.00 49.06 99 PRO A O 1
ATOM 735 N N . THR A 1 100 ? 21.326 -31.051 -21.126 1.00 52.91 100 THR A N 1
ATOM 736 C CA . THR A 1 100 ? 22.581 -31.010 -20.378 1.00 52.91 100 THR A CA 1
ATOM 737 C C . THR A 1 100 ? 23.612 -30.240 -21.192 1.00 52.91 100 THR A C 1
ATOM 739 O O . THR A 1 100 ? 23.801 -30.572 -22.361 1.00 52.91 100 THR A O 1
ATOM 742 N N . ASP A 1 101 ? 24.234 -29.236 -20.569 1.00 51.16 101 ASP A N 1
ATOM 743 C CA . ASP A 1 101 ? 25.342 -28.403 -21.058 1.00 51.16 101 ASP A CA 1
ATOM 744 C C . ASP A 1 101 ? 26.576 -29.227 -21.494 1.00 51.16 101 ASP A C 1
ATOM 746 O O . ASP A 1 101 ? 27.662 -29.084 -20.935 1.00 51.16 101 ASP A O 1
ATOM 750 N N . ASP A 1 102 ? 26.425 -30.108 -22.479 1.00 52.19 102 ASP A N 1
ATOM 751 C CA . ASP A 1 102 ? 27.525 -30.838 -23.111 1.00 52.19 102 ASP A CA 1
ATOM 752 C C . ASP A 1 102 ? 27.841 -30.212 -24.482 1.00 52.19 102 ASP A C 1
ATOM 754 O O . ASP A 1 102 ? 28.998 -29.931 -24.772 1.00 52.19 102 ASP A O 1
ATOM 758 N N . GLU A 1 103 ? 26.839 -29.818 -25.282 1.00 51.62 103 GLU A N 1
ATOM 759 C CA . GLU A 1 103 ? 27.087 -29.281 -26.637 1.00 51.62 103 GLU A CA 1
ATOM 760 C C . GLU A 1 103 ? 27.609 -27.828 -26.656 1.00 51.62 103 GLU A C 1
ATOM 762 O O . GLU A 1 103 ? 28.436 -27.471 -27.497 1.00 51.62 103 GLU A O 1
ATOM 767 N N . THR A 1 104 ? 27.189 -26.966 -25.723 1.00 52.91 104 THR A N 1
ATOM 768 C CA . THR A 1 104 ? 27.610 -25.548 -25.716 1.00 52.91 104 THR A CA 1
ATOM 769 C C . THR A 1 104 ? 29.068 -25.369 -25.286 1.00 52.91 104 THR A C 1
ATOM 771 O O . THR A 1 104 ? 29.729 -24.433 -25.732 1.00 52.91 104 THR A O 1
ATOM 774 N N . SER A 1 105 ? 29.585 -26.273 -24.445 1.00 52.72 105 SER A N 1
ATOM 775 C CA . SER A 1 105 ? 30.993 -26.257 -24.024 1.00 52.72 105 SER A CA 1
ATOM 776 C C . SER A 1 105 ? 31.929 -26.845 -25.083 1.00 52.72 105 SER A C 1
ATOM 778 O O . SER A 1 105 ? 33.100 -26.467 -25.132 1.00 52.72 105 SER A O 1
ATOM 780 N N . GLU A 1 106 ? 31.441 -27.734 -25.955 1.00 55.25 106 GLU A N 1
ATOM 781 C CA . GLU A 1 106 ? 32.258 -28.299 -27.033 1.00 55.25 106 GLU A CA 1
ATOM 782 C C . GLU A 1 106 ? 32.629 -27.240 -28.084 1.00 55.25 106 GLU A C 1
ATOM 784 O O . GLU A 1 106 ? 33.787 -27.195 -28.502 1.00 55.25 106 GLU A O 1
ATOM 789 N N . LEU A 1 107 ? 31.713 -26.323 -28.427 1.00 61.88 107 LEU A N 1
ATOM 790 C CA . 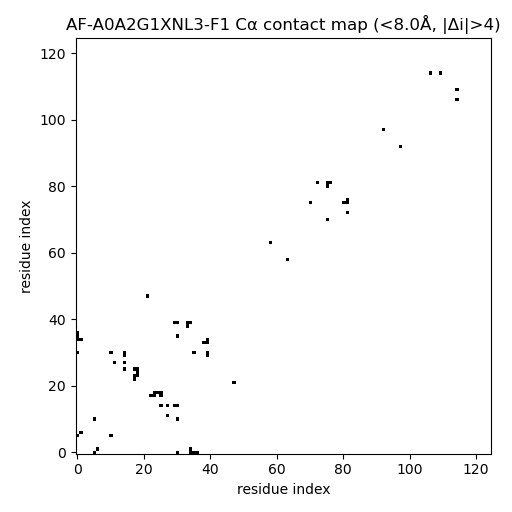LEU A 1 107 ? 31.914 -25.273 -29.443 1.00 61.88 107 LEU A CA 1
ATOM 791 C C . LEU A 1 107 ? 33.038 -24.276 -29.112 1.00 61.88 107 LEU A C 1
ATOM 793 O O . LEU A 1 107 ? 33.793 -23.895 -30.005 1.00 61.88 107 LEU A O 1
ATOM 797 N N . ASP A 1 108 ? 33.192 -23.890 -27.843 1.00 62.91 108 ASP A N 1
ATOM 798 C CA . ASP A 1 108 ? 34.243 -22.952 -27.403 1.00 62.91 108 ASP A CA 1
ATOM 799 C C . ASP A 1 108 ? 35.658 -23.563 -27.468 1.00 62.91 108 ASP A C 1
ATOM 801 O O . ASP A 1 108 ? 36.657 -22.841 -27.436 1.00 62.91 108 ASP A O 1
ATOM 805 N N . SER A 1 109 ? 35.758 -24.893 -27.573 1.00 64.31 109 SER A N 1
ATOM 806 C CA . SER A 1 109 ? 37.026 -25.625 -27.679 1.00 64.31 109 SER A CA 1
ATOM 807 C C . SER A 1 109 ? 37.382 -26.060 -29.106 1.00 64.31 109 SER A C 1
ATOM 809 O O . SER A 1 109 ? 38.457 -26.625 -29.316 1.00 64.31 109 SER A O 1
ATOM 811 N N . MET A 1 110 ? 36.510 -25.802 -30.088 1.00 70.56 110 MET A N 1
ATOM 812 C CA . MET A 1 110 ? 36.743 -26.208 -31.474 1.00 70.56 110 MET A CA 1
ATOM 813 C C . MET A 1 110 ? 37.783 -25.314 -32.156 1.00 70.56 110 MET A C 1
ATOM 815 O O . MET A 1 110 ? 37.700 -24.085 -32.120 1.00 70.56 110 MET A O 1
ATOM 819 N N . ASP A 1 111 ? 38.744 -25.936 -32.840 1.00 74.38 111 ASP A N 1
ATOM 820 C CA . ASP A 1 111 ? 39.651 -25.222 -33.738 1.00 74.38 111 ASP A CA 1
ATOM 821 C C . ASP A 1 111 ? 38.857 -24.566 -34.888 1.00 74.38 111 ASP A C 1
ATOM 823 O O . ASP A 1 111 ? 37.894 -25.135 -35.409 1.00 74.38 111 ASP A O 1
ATOM 827 N N . ILE A 1 112 ? 39.280 -23.364 -35.300 1.00 78.50 112 ILE A N 1
ATOM 828 C CA . ILE A 1 112 ? 38.590 -22.503 -36.284 1.00 78.50 112 ILE A CA 1
ATOM 829 C C . ILE A 1 112 ? 38.276 -23.245 -37.593 1.00 78.50 112 ILE A C 1
ATOM 831 O O . ILE A 1 112 ? 37.206 -23.046 -38.167 1.00 78.50 112 ILE A O 1
ATOM 835 N N . GLU A 1 113 ? 39.170 -24.121 -38.054 1.00 72.12 113 GLU A N 1
ATOM 836 C CA . GLU A 1 113 ? 38.952 -24.953 -39.239 1.00 72.12 113 GLU A CA 1
ATOM 837 C C . GLU A 1 113 ? 37.711 -25.859 -39.134 1.00 72.12 113 GLU A C 1
ATOM 839 O O . GLU A 1 113 ? 36.979 -25.989 -40.112 1.00 72.12 113 GLU A O 1
ATOM 844 N N . ASN A 1 114 ? 37.426 -26.428 -37.960 1.00 70.62 114 ASN A N 1
ATOM 845 C CA . ASN A 1 114 ? 36.275 -27.316 -37.757 1.00 70.62 114 ASN A CA 1
ATOM 846 C C . ASN A 1 114 ? 34.958 -26.519 -37.680 1.00 70.62 114 ASN A C 1
ATOM 848 O O . ASN A 1 114 ? 33.910 -26.949 -38.158 1.00 70.62 114 ASN A O 1
ATOM 852 N N . LEU A 1 115 ? 35.032 -25.289 -37.163 1.00 76.50 115 LEU A N 1
ATOM 853 C CA . LEU A 1 115 ? 33.901 -24.359 -37.126 1.00 76.50 115 LEU A CA 1
ATOM 854 C C . LEU A 1 115 ? 33.457 -23.935 -38.539 1.00 76.50 115 LEU A C 1
ATOM 856 O O . LEU A 1 115 ? 32.270 -23.736 -38.801 1.00 76.50 115 LEU A O 1
ATOM 860 N N . ILE A 1 116 ? 34.421 -23.806 -39.457 1.00 78.31 116 ILE A N 1
ATOM 861 C CA . ILE A 1 116 ? 34.175 -23.480 -40.866 1.00 78.31 116 ILE A CA 1
ATOM 862 C C . ILE A 1 116 ? 33.541 -24.670 -41.598 1.00 78.31 116 ILE A C 1
ATOM 864 O O . ILE A 1 116 ? 32.665 -24.462 -42.436 1.00 78.31 116 ILE A O 1
ATOM 868 N N . GLU A 1 117 ? 33.938 -25.900 -41.269 1.00 73.50 117 GLU A N 1
ATOM 869 C CA . GLU A 1 117 ? 33.386 -27.119 -41.869 1.00 73.50 117 GLU A CA 1
ATOM 870 C C . GLU A 1 117 ? 31.907 -27.316 -41.495 1.00 73.50 117 GLU A C 1
ATOM 872 O O . GLU A 1 117 ? 31.069 -27.485 -42.380 1.00 73.50 117 GLU A O 1
ATOM 877 N N . ILE A 1 118 ? 31.553 -27.153 -40.214 1.00 73.94 118 ILE A N 1
ATOM 878 C CA . ILE A 1 118 ? 30.165 -27.266 -39.726 1.00 73.94 118 ILE A CA 1
ATOM 879 C C . ILE A 1 118 ? 29.252 -26.187 -40.340 1.00 73.94 118 ILE A C 1
ATOM 881 O O . ILE A 1 118 ? 28.107 -26.461 -40.704 1.00 73.94 118 ILE A O 1
ATOM 885 N N . ALA A 1 119 ? 29.752 -24.957 -40.506 1.00 73.19 119 ALA A N 1
ATOM 886 C CA . ALA A 1 119 ? 28.987 -23.859 -41.103 1.00 73.19 119 ALA A CA 1
ATOM 887 C C . ALA A 1 119 ? 28.743 -24.028 -42.614 1.00 73.19 119 ALA A C 1
ATOM 889 O O . ALA A 1 119 ? 27.806 -23.438 -43.155 1.00 73.19 119 ALA A O 1
ATOM 890 N N . LEU A 1 120 ? 29.582 -24.809 -43.299 1.00 74.06 120 LEU A N 1
ATOM 891 C CA . LEU A 1 120 ? 29.431 -25.105 -44.722 1.00 74.06 120 LEU A CA 1
ATOM 892 C C . LEU A 1 120 ? 28.546 -26.339 -44.957 1.00 74.06 120 LEU A C 1
ATOM 894 O O . LEU A 1 120 ? 27.756 -26.324 -45.900 1.00 74.06 120 LEU A O 1
ATOM 898 N N . ASP A 1 121 ? 28.602 -27.350 -44.085 1.00 67.06 121 ASP A N 1
ATOM 899 C CA . ASP A 1 121 ? 27.789 -28.575 -44.189 1.00 67.06 121 ASP A CA 1
ATOM 900 C C . ASP A 1 121 ? 26.300 -28.334 -43.859 1.00 67.06 121 ASP A C 1
ATOM 902 O O . ASP A 1 121 ? 25.412 -28.856 -44.527 1.00 67.06 121 ASP A O 1
ATOM 906 N N . GLY A 1 122 ? 25.995 -27.434 -42.915 1.00 60.41 122 GLY A N 1
ATOM 907 C CA . GLY A 1 122 ? 24.613 -27.062 -42.564 1.00 60.41 122 GLY A CA 1
ATOM 908 C C . GLY A 1 122 ? 23.875 -26.193 -43.596 1.00 60.41 122 GLY A C 1
ATOM 909 O O . GLY A 1 122 ? 22.748 -25.769 -43.341 1.00 60.41 122 GLY A O 1
ATOM 910 N N . SER A 1 123 ? 24.497 -25.885 -44.741 1.00 58.41 123 SER A N 1
ATOM 911 C CA . SER A 1 123 ? 23.892 -25.062 -45.801 1.00 58.41 123 SER A CA 1
ATOM 912 C C . SER A 1 123 ? 23.234 -25.861 -46.936 1.00 58.41 123 SER A C 1
ATOM 914 O O . SER A 1 123 ? 22.660 -25.256 -47.843 1.00 58.41 123 SER A O 1
ATOM 916 N N . ASP A 1 124 ? 23.233 -27.196 -46.850 1.00 54.81 124 ASP A N 1
ATOM 917 C CA . ASP A 1 124 ? 22.577 -28.083 -47.819 1.00 54.81 124 ASP A CA 1
ATOM 918 C C . ASP A 1 124 ? 21.764 -29.196 -47.114 1.00 54.81 124 ASP A C 1
ATOM 920 O O . ASP A 1 124 ? 22.134 -30.368 -47.143 1.00 54.81 124 ASP A O 1
ATOM 924 N N . SER A 1 125 ? 20.662 -28.834 -46.434 1.00 40.91 125 SER A N 1
ATOM 925 C CA . SER A 1 125 ? 19.395 -29.609 -46.316 1.00 40.91 125 SER A CA 1
ATOM 926 C C . SER A 1 125 ? 18.383 -28.965 -45.370 1.00 40.91 125 SER A C 1
ATOM 928 O O . SER A 1 125 ? 18.770 -28.578 -44.248 1.00 40.91 125 SER A O 1
#

InterPro domains:
  IPR006162 Phosphopantetheine attachment site [PS00012] (3-18)
  IPR009081 Phosphopantetheine binding ACP domain [PF00550] (1-44)
  IPR009081 Phosphopantetheine binding ACP domain [PS50075] (1-48)
  IPR020806 Polyketide synthase-like, phosphopantetheine-binding domain [SM00823] (1-48)
  IPR036736 ACP-like superfamily [G3DSA:1.10.1200.10] (1-49)
  IPR036736 ACP-like superfamily [SSF47336] (1-57)
  IPR050091 Polyketide and Nonribosomal Peptide Biosynthesis Enzymes [PTHR43775] (2-93)

Mean predicted aligned error: 19.01 Å

pLDDT: mean 75.49, std 14.35, range [40.91, 94.69]

Sequence (125 aa):
FLELGFDSLTSVELRTQLNRATALRLPATVVFDYPTPAALAAHLAATLFAAADDTAGEPGEEEIRRALAAVPISRFREAGLLPALLRLADTAEAGPDAPTDDETSELDSMDIENLIEIALDGSDS

Radius of gyration: 28.95 Å; Cα contacts (8 Å, |Δi|>4): 36; chains: 1; bounding box: 57×44×76 Å

Solvent-accessible surface area (backbone atoms only — not comparable to full-atom values): 7621 Å² total; per-residue (Å²): 63,66,94,76,71,54,47,80,66,58,48,53,50,51,52,52,50,47,25,67,75,66,72,46,90,74,62,94,53,49,60,73,80,24,47,38,71,68,53,37,50,52,51,50,51,52,58,65,49,47,62,51,54,78,75,39,72,76,71,49,71,66,54,49,51,52,52,57,71,72,50,60,69,64,59,34,53,77,70,62,44,46,69,56,52,51,58,51,49,66,61,57,62,71,46,102,79,52,80,74,83,56,69,72,60,51,62,81,69,54,56,71,73,58,57,53,50,55,65,58,60,70,71,76,124

Secondary structure (DSSP, 8-state):
-GGGT--HHHHHHHHHHHHHHH-----TTHHHHS-SHHHHHHHHHHHHHHHHHTT-S---HHHHHHHHHHS-HHHHHHTT-HHHHHHHHHHHS--TTPPPTTHHHHHTTS-HHHHHHHHHHTT--

Foldseek 3Di:
DVVVVQDLVNLVVVQVVCCVVLVDDDDSCLCVVQVDPVSSVVVSVCVSCVVVVVPDDPQPPVSVVVVVVPDDPVVCVVVVNVVVVVVVVVVVCPDPPRDPPPVVVVVVVDDPVVVVVVVVVVPPD